Protein AF-A0A382T8Z5-F1 (afdb_monomer_lite)

InterPro domains:
  IPR010496 3-keto-alpha-glucoside-1,2-lyase/3-keto-2-hydroxy-glucal hydratase domain [PF06439] (29-87)

pLDDT: mean 81.23, std 19.46, ran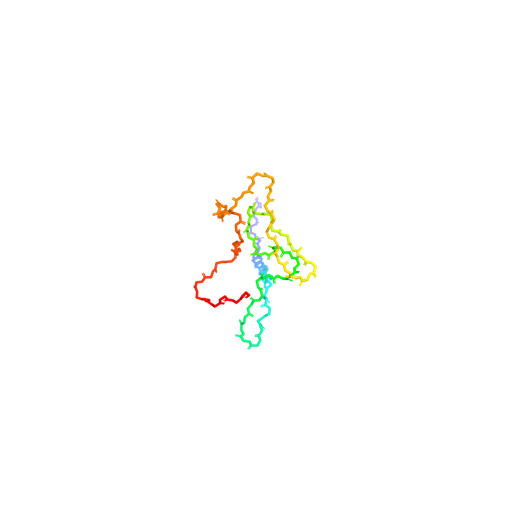ge [42.56, 97.81]

Organism: NCBI:txid408172

Foldseek 3Di:
DDDDDDDDDDPPPPPP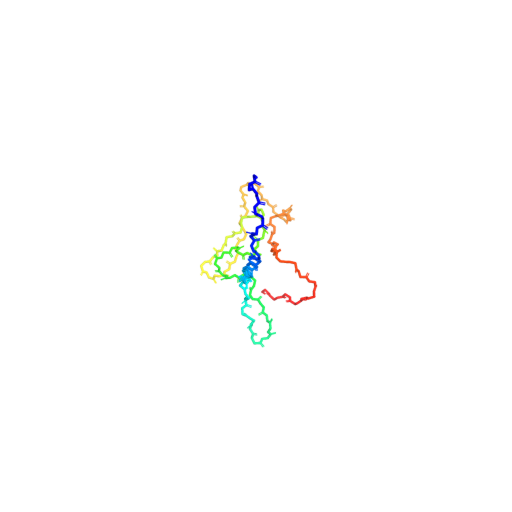PPPPVPQDADPVRDGDQQPLADLVQWDAPFDWDRDPVSDIDGDDDPPDDDDPPPRRDIDGPDDDDDDDDDD

Structure (mmCIF, N/CA/C/O backbone):
data_AF-A0A382T8Z5-F1
#
_entry.id   AF-A0A382T8Z5-F1
#
loop_
_atom_site.group_PDB
_atom_site.id
_atom_site.type_symbol
_atom_site.label_atom_id
_atom_site.label_alt_id
_atom_site.label_comp_id
_atom_site.label_asym_id
_atom_site.label_entity_id
_atom_site.label_seq_id
_atom_site.pdbx_PDB_ins_code
_atom_site.Cartn_x
_atom_site.Cartn_y
_atom_site.Cartn_z
_atom_site.occupancy
_atom_site.B_iso_or_equiv
_atom_site.auth_seq_id
_atom_site.auth_comp_id
_atom_site.auth_asym_id
_atom_site.auth_atom_id
_atom_site.pdbx_PDB_model_num
ATOM 1 N N . MET A 1 1 ? 12.625 52.047 43.950 1.00 42.56 1 MET A N 1
ATOM 2 C CA . MET A 1 1 ? 12.784 51.531 42.572 1.00 42.56 1 MET A CA 1
ATOM 3 C C . MET A 1 1 ? 11.837 50.358 42.393 1.00 42.56 1 MET A C 1
ATOM 5 O O . MET A 1 1 ? 11.883 49.421 43.175 1.00 42.56 1 MET A O 1
ATOM 9 N N . LYS A 1 2 ? 10.908 50.488 41.442 1.00 42.84 2 LYS A N 1
ATOM 10 C CA . LYS A 1 2 ? 9.850 49.523 41.108 1.00 42.84 2 LYS A CA 1
ATOM 11 C C . LYS A 1 2 ? 10.468 48.240 40.556 1.00 42.84 2 LYS A C 1
ATOM 13 O O . LYS A 1 2 ? 11.297 48.401 39.669 1.00 42.84 2 LYS A O 1
ATOM 18 N N . LYS A 1 3 ? 9.999 47.052 40.969 1.00 42.97 3 LYS A N 1
ATOM 19 C CA . LYS A 1 3 ? 9.644 45.921 40.076 1.00 42.97 3 LYS A CA 1
ATOM 20 C C . LYS A 1 3 ? 8.626 45.015 40.778 1.00 42.97 3 LYS A C 1
ATOM 22 O O . LYS A 1 3 ? 8.976 44.118 41.533 1.00 42.97 3 LYS A O 1
ATOM 27 N N . THR A 1 4 ? 7.355 45.301 40.534 1.00 48.16 4 THR A N 1
ATOM 28 C CA . THR A 1 4 ? 6.218 44.419 40.803 1.00 48.16 4 THR A CA 1
ATOM 29 C C . THR A 1 4 ? 6.317 43.228 39.848 1.00 48.16 4 THR A C 1
ATOM 31 O O . THR A 1 4 ? 6.342 43.441 38.638 1.00 48.16 4 THR A O 1
ATOM 34 N N . ILE A 1 5 ? 6.391 41.996 40.354 1.00 51.91 5 ILE A N 1
ATOM 35 C CA . ILE A 1 5 ? 6.226 40.787 39.534 1.00 51.91 5 ILE A CA 1
ATOM 36 C C . ILE A 1 5 ? 4.892 40.169 39.926 1.00 51.91 5 ILE A C 1
ATOM 38 O O . ILE A 1 5 ? 4.767 39.502 40.947 1.00 51.91 5 ILE A O 1
ATOM 42 N N . LEU A 1 6 ? 3.890 40.440 39.098 1.00 45.47 6 LEU A N 1
ATOM 43 C CA . LEU A 1 6 ? 2.654 39.684 39.041 1.00 45.47 6 LEU A CA 1
ATOM 44 C C . LEU A 1 6 ? 2.340 39.499 37.557 1.00 45.47 6 LEU A C 1
ATOM 46 O O . LEU A 1 6 ? 2.021 40.462 36.861 1.00 45.47 6 LEU A O 1
ATOM 50 N N . THR A 1 7 ? 2.456 38.278 37.045 1.00 48.53 7 THR A N 1
ATOM 51 C CA . THR A 1 7 ? 1.717 37.893 35.842 1.00 48.53 7 THR A CA 1
ATOM 52 C C . THR A 1 7 ? 1.296 36.441 35.973 1.00 48.53 7 THR A C 1
ATOM 54 O O . THR A 1 7 ? 2.073 35.569 36.354 1.00 48.53 7 THR A O 1
ATOM 57 N N . LEU A 1 8 ? -0.001 36.274 35.768 1.00 47.34 8 LEU A N 1
ATOM 58 C CA . LEU A 1 8 ? -0.843 35.151 36.120 1.00 47.34 8 LEU A CA 1
ATOM 59 C C . LEU A 1 8 ? -0.698 33.958 35.174 1.00 47.34 8 LEU A C 1
ATOM 61 O O . LEU A 1 8 ? -0.304 34.092 34.018 1.00 47.34 8 LEU A O 1
ATOM 65 N N . LEU A 1 9 ? -1.115 32.813 35.720 1.00 49.41 9 LEU A N 1
ATOM 66 C CA . LEU A 1 9 ? -1.662 31.633 35.055 1.00 49.41 9 LEU A CA 1
ATOM 67 C C . LEU A 1 9 ? -2.162 31.873 33.621 1.00 49.41 9 LEU A C 1
ATOM 69 O O . LEU A 1 9 ? -3.021 32.715 33.374 1.00 49.41 9 LEU A O 1
ATOM 73 N N . GLY A 1 10 ? -1.732 30.991 32.725 1.00 44.25 10 GLY A N 1
ATOM 74 C CA . GLY A 1 10 ? -2.309 30.830 31.397 1.00 44.25 10 GLY A CA 1
ATOM 75 C C . GLY A 1 10 ? -1.926 29.488 30.789 1.00 44.25 10 GLY A C 1
ATOM 76 O O . GLY A 1 10 ? -1.413 29.440 29.678 1.00 44.25 10 GLY A O 1
ATOM 77 N N . ALA A 1 11 ? -2.120 28.391 31.527 1.00 54.59 11 ALA A N 1
ATOM 78 C CA . ALA A 1 11 ? -2.026 27.045 30.971 1.00 54.59 11 ALA A CA 1
ATOM 79 C C . ALA A 1 11 ? -3.231 26.792 30.050 1.00 54.59 11 ALA A C 1
ATOM 81 O O . ALA A 1 11 ? -4.208 26.160 30.439 1.00 54.59 11 ALA A O 1
ATOM 82 N N . ALA A 1 12 ? -3.176 27.307 28.825 1.00 51.81 12 ALA A N 1
ATOM 83 C CA . ALA A 1 12 ? -4.059 26.869 27.756 1.00 51.81 12 ALA A CA 1
ATOM 84 C C . ALA A 1 12 ? -3.415 25.648 27.084 1.00 51.81 12 ALA A C 1
ATOM 86 O O . ALA A 1 12 ? -2.768 25.761 26.044 1.00 51.81 12 ALA A O 1
ATOM 87 N N . LEU A 1 13 ? -3.577 24.467 27.695 1.00 52.34 13 LEU A N 1
ATOM 88 C CA . LEU A 1 13 ? -3.488 23.216 26.943 1.00 52.34 13 LEU A CA 1
ATOM 89 C C . LEU A 1 13 ? -4.650 23.227 25.943 1.00 52.34 13 LEU A C 1
ATOM 91 O O . LEU A 1 13 ? -5.761 22.795 26.246 1.00 52.34 13 LEU A O 1
ATOM 95 N N . LEU A 1 14 ? -4.400 23.743 24.742 1.00 52.28 14 LEU A N 1
ATOM 96 C CA . LEU A 1 14 ? -5.216 23.410 23.587 1.00 52.28 14 LEU A CA 1
ATOM 97 C C . LEU A 1 14 ? -4.968 21.928 23.311 1.00 52.28 14 LEU A C 1
ATOM 99 O O . LEU A 1 14 ? -4.008 21.555 22.639 1.00 52.28 14 LEU A O 1
ATOM 103 N N . ALA A 1 15 ? -5.816 21.076 23.884 1.00 53.69 15 ALA A N 1
ATOM 104 C CA . ALA A 1 15 ? -5.983 19.716 23.416 1.00 53.69 15 ALA A CA 1
ATOM 105 C C . ALA A 1 15 ? -6.464 19.812 21.965 1.00 53.69 15 ALA A C 1
ATOM 107 O O . ALA A 1 15 ? -7.656 19.932 21.696 1.00 53.69 15 ALA A O 1
ATOM 108 N N . LEU A 1 16 ? -5.521 19.826 21.024 1.00 50.31 16 LEU A N 1
ATOM 109 C CA . LEU A 1 16 ? -5.810 19.495 19.642 1.00 50.31 16 LEU A CA 1
ATOM 110 C C . LEU A 1 16 ? -6.411 18.089 19.694 1.00 50.31 16 LEU A C 1
ATOM 112 O O . LEU A 1 16 ? -5.706 17.165 20.117 1.00 50.31 16 LEU A O 1
ATOM 116 N N . PRO A 1 17 ? -7.684 17.877 19.310 1.00 48.28 17 PRO A N 1
ATOM 117 C CA . PRO A 1 17 ? -8.096 16.531 18.995 1.00 48.28 17 PRO A CA 1
ATOM 118 C C . PRO A 1 17 ? -7.187 16.136 17.838 1.00 48.28 17 PRO A C 1
ATOM 120 O O . PRO A 1 17 ? -7.272 16.699 16.745 1.00 48.28 17 PRO A O 1
ATOM 123 N N . VAL A 1 18 ? -6.254 15.220 18.097 1.00 53.34 18 VAL A N 1
ATOM 124 C CA . VAL A 1 18 ? -5.601 14.473 17.032 1.00 53.34 18 VAL A CA 1
ATOM 125 C C . VAL A 1 18 ? -6.757 13.771 16.348 1.00 53.34 18 VAL A C 1
ATOM 127 O O . VAL A 1 18 ? -7.238 12.739 16.813 1.00 53.34 18 VAL A O 1
ATOM 130 N N . LEU A 1 19 ? -7.283 14.401 15.299 1.00 47.34 19 LEU A N 1
ATOM 131 C CA . LEU A 1 19 ? -8.346 13.877 14.467 1.00 47.34 19 LEU A CA 1
ATOM 132 C C . LEU A 1 19 ? -7.705 12.778 13.617 1.00 47.34 19 LEU A C 1
ATOM 134 O O . LEU A 1 19 ? -7.571 12.886 12.401 1.00 47.34 19 LEU A O 1
ATOM 138 N N . GLY A 1 20 ? -7.232 11.724 14.284 1.00 49.59 20 GLY A N 1
ATOM 139 C CA . GLY A 1 20 ? -6.966 10.462 13.642 1.00 49.59 20 GLY A CA 1
ATOM 140 C C . GLY A 1 20 ? -8.281 10.096 12.990 1.00 49.59 20 GLY A C 1
ATOM 141 O O . GLY A 1 20 ? -9.278 9.899 13.685 1.00 49.59 20 GLY A O 1
ATOM 142 N N . LYS A 1 21 ? -8.310 10.113 11.656 1.00 54.75 21 LYS A N 1
ATOM 143 C CA . LYS A 1 21 ? -9.449 9.638 10.881 1.00 54.75 21 LYS A CA 1
ATOM 144 C C . LYS A 1 21 ? -9.702 8.207 11.343 1.00 54.75 21 LYS A C 1
ATOM 146 O O . LYS A 1 21 ? -9.024 7.277 10.915 1.00 54.75 21 LYS A O 1
ATOM 151 N N . HIS A 1 22 ? -10.627 8.032 12.282 1.00 53.47 22 HIS A N 1
ATOM 152 C CA . HIS A 1 22 ? -11.096 6.720 12.673 1.00 53.47 22 HIS A CA 1
ATOM 153 C C . HIS A 1 22 ? -11.877 6.216 11.473 1.00 53.47 22 HIS A C 1
ATOM 155 O O . HIS A 1 22 ? -13.038 6.564 11.273 1.00 53.47 22 HIS A O 1
ATOM 161 N N . HIS A 1 23 ? -11.188 5.462 10.621 1.00 64.25 23 HIS A N 1
ATOM 162 C CA . HIS A 1 23 ? -11.812 4.703 9.559 1.00 64.25 23 HIS A CA 1
ATOM 163 C C . HIS A 1 23 ? -12.972 3.927 10.187 1.00 64.25 23 HIS A C 1
ATOM 165 O O . HIS A 1 23 ? -12.774 3.138 11.118 1.00 64.25 23 HIS A O 1
ATOM 171 N N . LYS A 1 24 ? -14.191 4.253 9.752 1.00 74.19 24 LYS A N 1
ATOM 172 C CA . LYS A 1 24 ? -15.414 3.648 10.266 1.00 74.19 24 LYS A CA 1
ATOM 173 C C . LYS A 1 24 ? -15.299 2.142 10.064 1.00 74.19 24 LYS A C 1
ATOM 175 O O . LYS A 1 24 ? -15.034 1.698 8.949 1.00 74.19 24 LYS A O 1
ATOM 180 N N . LYS A 1 25 ? -15.460 1.387 11.148 1.00 86.44 25 LYS A N 1
ATOM 181 C CA . LYS A 1 25 ? -15.507 -0.070 11.071 1.00 86.44 25 LYS A CA 1
ATOM 182 C C . LYS A 1 25 ? -16.772 -0.497 10.338 1.00 86.44 25 LYS A C 1
ATOM 184 O O . LYS A 1 25 ? -17.817 0.139 10.509 1.00 86.44 25 LYS A O 1
ATOM 189 N N . ASP A 1 26 ? -16.677 -1.546 9.535 1.00 89.81 26 ASP A N 1
ATOM 190 C CA . ASP A 1 26 ? -17.870 -2.193 8.997 1.00 89.81 26 ASP A CA 1
ATOM 191 C C . ASP A 1 26 ? -18.606 -3.004 10.082 1.00 89.81 26 ASP A C 1
ATOM 193 O O . ASP A 1 26 ? -18.229 -3.004 11.259 1.00 89.81 26 ASP A O 1
ATOM 197 N N . LYS A 1 27 ? -19.692 -3.673 9.685 1.00 89.62 27 LYS A N 1
ATOM 198 C CA . LYS A 1 27 ? -20.528 -4.494 10.575 1.00 89.62 27 LYS A CA 1
ATOM 199 C C . LYS A 1 27 ? -19.772 -5.651 11.240 1.00 89.62 27 LYS A C 1
ATOM 201 O O . LYS A 1 27 ? -20.170 -6.074 12.320 1.00 89.62 27 LYS A O 1
ATOM 206 N N . ASP A 1 28 ? -18.689 -6.115 10.623 1.00 92.94 28 ASP A N 1
ATOM 207 C CA . ASP A 1 28 ? -17.879 -7.237 11.095 1.00 92.94 28 ASP A CA 1
ATOM 208 C C . ASP A 1 28 ? -16.612 -6.739 11.825 1.00 92.94 28 ASP A C 1
ATOM 210 O O . ASP A 1 28 ? -15.794 -7.524 12.302 1.00 92.94 28 ASP A O 1
ATOM 214 N N . GLY A 1 29 ? -16.458 -5.417 11.970 1.00 92.94 29 GLY A N 1
ATOM 215 C CA . GLY A 1 29 ? -15.365 -4.786 12.698 1.00 92.94 29 GLY A CA 1
ATOM 216 C C . GLY A 1 29 ? -14.114 -4.504 11.862 1.00 92.94 29 GLY A C 1
ATOM 217 O O . GLY A 1 29 ? -13.133 -4.007 12.429 1.00 92.94 29 GLY A O 1
ATOM 218 N N . PHE A 1 30 ? -14.132 -4.765 10.549 1.00 95.00 30 PHE A N 1
ATOM 219 C CA . PHE A 1 30 ? -12.997 -4.491 9.671 1.00 95.00 30 PHE A CA 1
ATOM 220 C C . PHE A 1 30 ? -12.812 -2.999 9.445 1.00 95.00 30 PHE A C 1
ATOM 222 O O . PHE A 1 30 ? -13.758 -2.213 9.392 1.00 95.00 30 PHE A O 1
ATOM 229 N N . VAL A 1 31 ? -11.549 -2.616 9.293 1.00 92.81 31 VAL A N 1
ATOM 230 C CA . VAL A 1 31 ? -11.136 -1.255 8.981 1.00 92.81 31 VAL A CA 1
ATOM 231 C C . VAL A 1 31 ? -10.546 -1.242 7.579 1.00 92.81 31 VAL A C 1
ATOM 233 O O . VAL A 1 31 ? -9.572 -1.941 7.313 1.00 92.81 31 VAL A O 1
ATOM 236 N N . THR A 1 32 ? -11.100 -0.412 6.697 1.00 93.50 32 THR A N 1
ATOM 237 C CA . THR A 1 32 ? -10.564 -0.212 5.348 1.00 93.50 32 THR A CA 1
ATOM 238 C C . THR A 1 32 ? -9.164 0.408 5.407 1.00 93.50 32 THR A C 1
ATOM 240 O O . THR A 1 32 ? -9.021 1.549 5.849 1.00 93.50 32 THR A O 1
ATOM 243 N N . LEU A 1 33 ? -8.145 -0.331 4.946 1.00 94.56 33 LEU A N 1
ATOM 244 C CA . LEU A 1 33 ? -6.756 0.148 4.853 1.00 94.56 33 LEU A CA 1
ATOM 245 C C . LEU A 1 33 ? -6.456 0.839 3.519 1.00 94.56 33 LEU A C 1
ATOM 247 O O . LEU A 1 33 ? -5.820 1.888 3.497 1.00 94.56 33 LEU A O 1
ATOM 251 N N . TYR A 1 34 ? -6.912 0.272 2.401 1.00 95.50 34 TYR A N 1
ATOM 252 C CA . TYR A 1 34 ? -6.798 0.909 1.092 1.00 95.50 34 TYR A CA 1
ATOM 253 C C . TYR A 1 34 ? -8.105 1.614 0.738 1.00 95.50 34 TYR A C 1
ATOM 255 O O . TYR A 1 34 ? -9.173 1.011 0.738 1.00 95.50 34 TYR A O 1
ATOM 263 N N . ASN A 1 35 ? -8.024 2.908 0.440 1.00 93.75 35 ASN A N 1
ATOM 264 C CA . ASN A 1 35 ? -9.193 3.754 0.200 1.00 93.75 35 ASN A CA 1
ATOM 265 C C . ASN A 1 35 ? -9.750 3.668 -1.238 1.00 93.75 35 ASN A C 1
ATOM 267 O O . ASN A 1 35 ? -10.677 4.413 -1.563 1.00 93.75 35 ASN A O 1
ATOM 271 N N . GLY A 1 36 ? -9.177 2.812 -2.094 1.00 94.94 36 GLY A N 1
ATOM 272 C CA . GLY A 1 36 ? -9.571 2.652 -3.498 1.00 94.94 36 GLY A CA 1
ATOM 273 C C . GLY A 1 36 ? -9.110 3.778 -4.429 1.00 94.94 36 GLY A C 1
ATOM 274 O O . GLY A 1 36 ? -9.541 3.824 -5.576 1.00 94.94 36 GLY A O 1
ATOM 275 N N . LYS A 1 37 ? -8.299 4.729 -3.946 1.00 94.75 37 LYS A N 1
ATOM 276 C CA . LYS A 1 37 ? -7.969 5.974 -4.663 1.00 94.75 37 LYS A CA 1
ATOM 277 C C . LYS A 1 37 ? -6.480 6.281 -4.680 1.00 94.75 37 LYS A C 1
ATOM 279 O O . LYS A 1 37 ? -5.950 6.654 -5.720 1.00 94.75 37 LYS A O 1
ATOM 284 N N . ASP A 1 38 ? -5.808 6.131 -3.545 1.00 96.12 38 ASP A N 1
ATOM 285 C CA . ASP A 1 38 ? -4.403 6.486 -3.368 1.00 96.12 38 ASP A CA 1
ATOM 286 C C . ASP A 1 38 ? -3.736 5.666 -2.251 1.00 96.12 38 ASP A C 1
ATOM 288 O O . ASP A 1 38 ? -4.356 4.822 -1.604 1.00 96.12 38 ASP A O 1
ATOM 292 N N . LEU A 1 39 ? -2.441 5.904 -2.050 1.00 97.19 39 LEU A N 1
ATOM 293 C CA . LEU A 1 39 ? -1.616 5.193 -1.073 1.00 97.19 39 LEU A CA 1
ATOM 294 C C . LEU A 1 39 ? -1.581 5.876 0.303 1.00 97.19 39 LEU A C 1
ATOM 296 O O . LEU A 1 39 ? -0.661 5.628 1.076 1.00 97.19 39 LEU A O 1
ATOM 300 N N . THR A 1 40 ? -2.555 6.728 0.642 1.00 96.50 40 THR A N 1
ATOM 301 C CA . THR A 1 40 ? -2.634 7.312 1.991 1.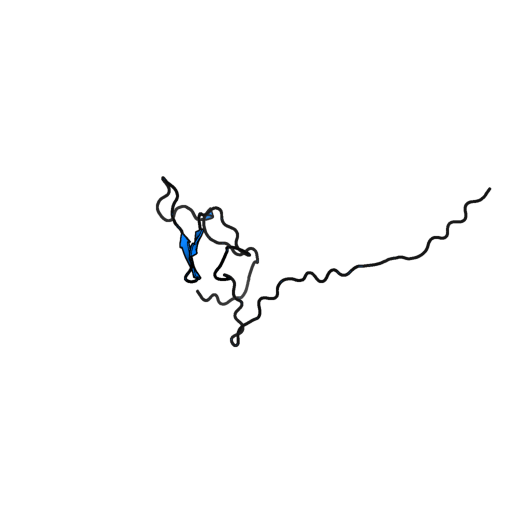00 96.50 40 THR A CA 1
ATOM 302 C C . THR A 1 40 ? -2.642 6.199 3.042 1.00 96.50 40 THR A C 1
ATOM 304 O O . THR A 1 40 ? -3.495 5.312 2.990 1.00 96.50 40 THR A O 1
ATOM 307 N N . GLY A 1 41 ? -1.720 6.253 4.008 1.00 96.00 41 GLY A N 1
ATOM 308 C CA . GLY A 1 41 ? -1.562 5.217 5.032 1.00 96.00 41 GLY A CA 1
ATOM 309 C C . GLY A 1 41 ? -0.594 4.090 4.654 1.00 96.00 41 GLY A C 1
ATOM 310 O O . GLY A 1 41 ? -0.463 3.134 5.425 1.00 96.00 41 GLY A O 1
ATOM 311 N N . TRP A 1 42 ? 0.093 4.190 3.512 1.00 97.19 42 TRP A N 1
ATOM 312 C CA . TRP A 1 42 ? 1.049 3.202 3.017 1.00 97.19 42 TRP A CA 1
ATOM 313 C C . TRP A 1 42 ? 2.415 3.827 2.709 1.00 97.19 42 TRP A C 1
ATOM 315 O O . TRP A 1 42 ? 2.521 4.852 2.045 1.00 97.19 42 TRP A O 1
ATOM 325 N N . ASN A 1 43 ? 3.477 3.137 3.119 1.00 96.62 43 ASN A N 1
ATOM 326 C CA . ASN A 1 43 ? 4.863 3.416 2.760 1.00 96.62 43 ASN A CA 1
ATOM 327 C C . ASN A 1 43 ? 5.336 2.427 1.691 1.00 96.62 43 ASN A C 1
ATOM 329 O O . ASN A 1 43 ? 5.114 1.220 1.822 1.00 96.62 43 ASN A O 1
ATOM 333 N N . THR A 1 44 ? 6.023 2.921 0.659 1.00 95.62 44 THR A N 1
ATOM 334 C CA . THR A 1 44 ? 6.637 2.084 -0.380 1.00 95.62 44 THR A CA 1
ATOM 335 C C . THR A 1 44 ? 7.693 2.850 -1.181 1.00 95.62 44 THR A C 1
ATOM 337 O O . THR A 1 44 ? 7.568 4.058 -1.374 1.00 95.62 44 THR A O 1
ATOM 340 N N . THR A 1 45 ? 8.718 2.153 -1.684 1.00 93.25 45 THR A N 1
ATOM 341 C CA . THR A 1 45 ? 9.621 2.660 -2.745 1.00 93.25 45 THR A CA 1
ATOM 342 C C . THR A 1 45 ? 9.202 2.180 -4.143 1.00 93.25 45 THR A C 1
ATOM 344 O O . THR A 1 45 ? 9.838 2.501 -5.160 1.00 93.25 45 THR A O 1
ATOM 347 N N . GLY A 1 46 ? 8.142 1.368 -4.190 1.00 92.50 46 GLY A N 1
ATOM 348 C CA . GLY A 1 46 ? 7.596 0.752 -5.380 1.00 92.50 46 GLY A CA 1
ATOM 349 C C . GLY A 1 46 ? 6.726 1.697 -6.187 1.00 92.50 46 GLY A C 1
ATOM 350 O O . GLY A 1 46 ? 6.282 2.748 -5.733 1.00 92.50 46 GLY A O 1
ATOM 351 N N . ASN A 1 47 ? 6.466 1.297 -7.420 1.00 93.94 47 ASN A N 1
ATOM 352 C CA . ASN A 1 47 ? 5.616 2.024 -8.344 1.00 93.94 47 ASN A CA 1
ATOM 353 C C . ASN A 1 47 ? 4.251 1.347 -8.463 1.00 93.94 47 ASN A C 1
ATOM 355 O O . ASN A 1 47 ? 3.892 0.768 -9.489 1.00 93.94 47 ASN A O 1
ATOM 359 N N . TRP A 1 48 ? 3.524 1.431 -7.3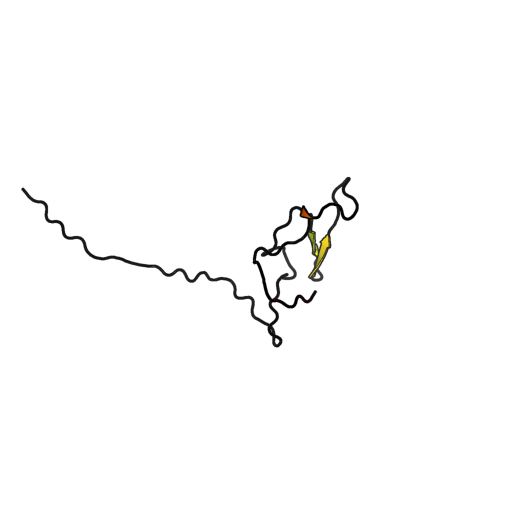51 1.00 95.69 48 TRP A N 1
ATOM 360 C CA . TRP A 1 48 ? 2.128 1.042 -7.228 1.00 95.69 48 TRP A CA 1
ATOM 361 C C . TRP A 1 48 ? 1.220 2.122 -7.808 1.00 95.69 48 TRP A C 1
ATOM 363 O O . TRP A 1 48 ? 1.387 3.308 -7.526 1.00 95.69 48 TRP A O 1
ATOM 373 N N . LEU A 1 49 ? 0.256 1.700 -8.617 1.00 96.44 49 LEU A N 1
ATOM 374 C CA . LEU A 1 49 ? -0.637 2.569 -9.366 1.00 96.44 49 LEU A CA 1
ATOM 375 C C . LEU A 1 49 ? -2.091 2.239 -8.991 1.00 96.44 49 LEU A C 1
ATOM 377 O O . LEU A 1 49 ? -2.576 1.167 -9.371 1.00 96.44 49 LEU A O 1
ATOM 381 N N . PRO A 1 50 ? -2.795 3.130 -8.268 1.00 97.06 50 PRO A N 1
ATOM 382 C CA . PRO A 1 50 ? -4.241 3.040 -8.084 1.00 97.06 50 PRO A CA 1
ATOM 383 C C . PRO A 1 50 ? -4.974 3.046 -9.429 1.00 97.06 50 PRO A C 1
ATOM 385 O O . PRO A 1 50 ? -4.680 3.873 -10.296 1.00 97.06 50 PRO A O 1
ATOM 388 N N . GLN A 1 51 ? -5.924 2.134 -9.606 1.00 97.81 51 GLN A N 1
ATOM 389 C CA . GLN A 1 51 ? -6.724 2.006 -10.822 1.00 97.81 51 GLN A CA 1
ATOM 390 C C . GLN A 1 51 ? -8.143 2.554 -10.619 1.00 97.81 51 GLN A C 1
ATOM 392 O O . GLN A 1 51 ? -8.628 2.703 -9.500 1.00 97.81 51 GLN A O 1
ATOM 397 N N . LYS A 1 52 ? -8.839 2.853 -11.724 1.00 95.38 52 LYS A N 1
ATOM 398 C CA . LYS A 1 52 ? -10.204 3.416 -11.685 1.00 95.38 52 LYS A CA 1
ATOM 399 C C . LYS A 1 52 ? -11.253 2.454 -11.120 1.00 95.38 52 LYS A C 1
ATOM 401 O O . LYS A 1 52 ? -12.279 2.914 -10.634 1.00 95.38 52 LYS A O 1
ATOM 406 N N . ASP A 1 53 ? -11.009 1.151 -11.207 1.00 96.00 53 ASP A N 1
ATOM 407 C CA . ASP A 1 53 ? -11.874 0.096 -10.666 1.00 96.00 53 ASP A CA 1
ATOM 408 C C . ASP A 1 53 ? -11.612 -0.191 -9.177 1.00 96.00 53 ASP A C 1
ATOM 410 O O . ASP A 1 53 ? -12.251 -1.063 -8.595 1.00 96.00 53 ASP A O 1
ATOM 414 N N . GLY A 1 54 ? -10.689 0.549 -8.552 1.00 94.25 54 GLY A N 1
ATOM 415 C CA . GLY A 1 54 ? -10.292 0.346 -7.165 1.00 94.25 54 GLY A CA 1
ATOM 416 C C . GLY A 1 54 ? -9.274 -0.777 -6.967 1.00 94.25 54 GLY A C 1
ATOM 417 O O . GLY A 1 54 ? -9.033 -1.152 -5.826 1.00 94.25 54 GLY A O 1
ATOM 418 N N . SER A 1 55 ? -8.666 -1.315 -8.029 1.00 95.62 55 SER A N 1
ATOM 419 C CA . SER A 1 55 ? -7.517 -2.220 -7.914 1.00 95.62 55 SER A CA 1
ATOM 420 C C . SER A 1 55 ? -6.189 -1.459 -7.764 1.00 95.62 55 SER A C 1
ATOM 422 O O . SER A 1 55 ? -6.087 -0.258 -8.033 1.00 95.62 55 SER A O 1
ATOM 424 N N . LEU A 1 56 ? -5.145 -2.166 -7.322 1.00 95.00 56 LEU A N 1
ATOM 425 C CA . LEU A 1 56 ? -3.776 -1.656 -7.215 1.00 95.00 56 LEU A CA 1
ATOM 426 C C . LEU A 1 56 ? -2.843 -2.484 -8.098 1.00 95.00 56 LEU A C 1
ATOM 428 O O . LEU A 1 56 ? -2.670 -3.681 -7.882 1.00 95.00 56 LEU A O 1
ATOM 432 N N . LEU A 1 57 ? -2.209 -1.827 -9.068 1.00 94.50 57 LEU A N 1
ATOM 433 C CA . LEU A 1 57 ? -1.255 -2.455 -9.978 1.00 94.50 57 LEU A CA 1
ATOM 434 C C . LEU A 1 57 ? 0.177 -2.135 -9.550 1.00 94.50 57 LEU A C 1
ATOM 436 O O . LEU A 1 57 ? 0.531 -0.965 -9.426 1.00 94.50 57 LEU A O 1
ATOM 440 N N . ILE A 1 58 ? 1.026 -3.155 -9.416 1.00 91.75 58 ILE A N 1
ATOM 441 C CA . ILE A 1 58 ? 2.480 -2.971 -9.408 1.00 91.75 58 ILE A CA 1
ATOM 442 C C . ILE A 1 58 ? 3.019 -3.165 -10.824 1.00 91.75 58 ILE A C 1
ATOM 444 O O . ILE A 1 58 ? 2.878 -4.226 -11.427 1.00 91.75 58 ILE A O 1
ATOM 448 N N . GLN A 1 59 ? 3.644 -2.127 -11.366 1.00 91.06 59 GLN A N 1
ATOM 449 C CA . GLN A 1 59 ? 4.157 -2.128 -12.733 1.00 91.06 59 GLN A CA 1
ATOM 450 C C . GLN A 1 59 ? 5.673 -1.959 -12.685 1.00 91.06 59 GLN A C 1
ATOM 452 O O . GLN A 1 59 ? 6.088 -0.855 -12.421 1.00 91.06 59 GLN A O 1
ATOM 457 N N . PRO A 1 60 ? 6.543 -2.943 -12.944 1.00 88.88 60 PRO A N 1
ATOM 458 C CA . PRO A 1 60 ? 7.997 -2.748 -12.815 1.00 88.88 60 PRO A CA 1
ATOM 459 C C . PRO A 1 60 ? 8.556 -1.588 -13.668 1.00 88.88 60 PRO A C 1
ATOM 461 O O . PRO A 1 60 ? 8.105 -1.376 -14.798 1.00 88.88 60 PRO A O 1
ATOM 464 N N . ARG A 1 61 ? 9.554 -0.842 -13.158 1.00 90.12 61 ARG A N 1
ATOM 465 C CA . ARG A 1 61 ? 10.313 0.144 -13.955 1.00 90.12 61 ARG A CA 1
ATOM 466 C C . ARG A 1 61 ? 11.230 -0.585 -14.937 1.00 90.12 61 ARG A C 1
ATOM 468 O O . ARG A 1 61 ? 11.508 -1.777 -14.806 1.00 90.12 61 ARG A O 1
ATOM 475 N N . LYS A 1 62 ? 11.746 0.141 -15.932 1.00 92.69 62 LYS A N 1
ATOM 476 C CA . LYS A 1 62 ? 12.684 -0.419 -16.914 1.00 92.69 62 LYS A CA 1
ATOM 477 C C . LYS A 1 62 ? 13.876 -1.078 -16.205 1.00 92.69 62 LYS A C 1
ATOM 479 O O . LYS A 1 62 ? 14.578 -0.428 -15.441 1.00 92.69 62 LYS A O 1
ATOM 484 N N . GLY A 1 63 ? 14.110 -2.355 -16.505 1.00 91.50 63 GLY A N 1
ATOM 485 C CA . GLY A 1 63 ? 15.215 -3.143 -15.948 1.00 91.50 63 GLY A CA 1
ATOM 486 C C . GLY A 1 63 ? 14.881 -3.896 -14.658 1.00 91.50 63 GLY A C 1
ATOM 487 O O . GLY A 1 63 ? 15.596 -4.834 -14.319 1.00 91.50 63 GLY A O 1
ATOM 488 N N . GLU A 1 64 ? 13.779 -3.567 -13.985 1.00 90.19 64 GLU A N 1
ATOM 489 C CA . GLU A 1 64 ? 13.328 -4.284 -12.792 1.00 90.19 64 GLU A CA 1
ATOM 490 C C . GLU A 1 64 ? 12.555 -5.545 -13.191 1.00 90.19 64 GLU A C 1
ATOM 492 O O . GLU A 1 64 ? 11.702 -5.513 -14.080 1.00 90.19 64 GLU A O 1
ATOM 497 N N . ARG A 1 65 ? 12.861 -6.677 -12.546 1.00 82.31 65 ARG A N 1
ATOM 498 C CA . ARG A 1 65 ? 12.229 -7.974 -12.820 1.00 82.31 65 ARG A CA 1
ATOM 499 C C . ARG A 1 65 ? 12.094 -8.801 -11.544 1.00 82.31 65 ARG A C 1
ATOM 501 O O . 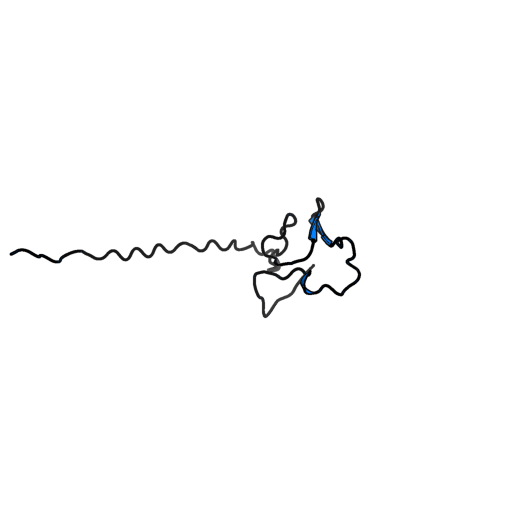ARG A 1 65 ? 12.931 -8.705 -10.651 1.00 82.31 65 ARG A O 1
ATOM 508 N N . GLY A 1 66 ? 11.081 -9.666 -11.521 1.00 77.44 66 GLY A N 1
ATOM 509 C CA . GLY A 1 66 ? 10.896 -10.688 -10.490 1.00 77.44 66 GLY A CA 1
ATOM 510 C C . GLY A 1 66 ? 10.637 -10.156 -9.074 1.00 77.44 66 GLY A C 1
ATOM 511 O O . GLY A 1 66 ? 10.453 -8.963 -8.844 1.00 77.44 66 GLY A O 1
ATOM 512 N N . TRP A 1 67 ? 10.637 -11.087 -8.119 1.00 72.00 67 TRP A N 1
ATOM 513 C CA . TRP A 1 67 ? 10.330 -10.873 -6.699 1.00 72.00 67 TRP A CA 1
ATOM 514 C C . TRP A 1 67 ? 11.579 -10.550 -5.868 1.00 72.00 67 TRP A C 1
ATOM 516 O O . TRP A 1 67 ? 11.857 -11.192 -4.862 1.00 72.00 67 TRP A O 1
ATOM 526 N N . GLN A 1 68 ? 12.392 -9.598 -6.324 1.00 80.06 68 GLN A N 1
ATOM 527 C CA . GLN A 1 68 ? 13.664 -9.253 -5.665 1.00 80.06 68 GLN A CA 1
ATOM 528 C C . GLN A 1 68 ? 13.622 -7.899 -4.943 1.00 80.06 68 GLN A C 1
ATOM 530 O O . GLN A 1 68 ? 14.613 -7.469 -4.363 1.00 80.06 68 GLN A O 1
ATOM 535 N N . ARG A 1 69 ? 12.473 -7.219 -4.980 1.00 85.50 69 ARG A N 1
ATOM 536 C CA . ARG A 1 69 ? 12.305 -5.827 -4.551 1.00 85.50 69 ARG A CA 1
ATOM 537 C C . ARG A 1 69 ? 11.357 -5.730 -3.365 1.00 85.50 69 ARG A C 1
ATOM 539 O O . ARG A 1 69 ? 10.274 -5.163 -3.466 1.00 85.50 69 ARG A O 1
ATOM 546 N N . TYR A 1 70 ? 11.739 -6.349 -2.254 1.00 86.19 70 TYR A N 1
ATOM 547 C CA . TYR A 1 70 ? 10.919 -6.367 -1.038 1.00 86.19 70 TYR A CA 1
ATOM 548 C C . TYR A 1 70 ? 10.693 -4.964 -0.459 1.00 86.19 70 TYR A C 1
ATOM 550 O O . TYR A 1 70 ? 9.644 -4.693 0.117 1.00 86.19 70 TYR A O 1
ATOM 558 N N . ASP A 1 71 ? 11.644 -4.053 -0.666 1.00 86.94 71 ASP A N 1
ATOM 559 C CA . ASP A 1 71 ? 11.532 -2.634 -0.319 1.00 86.94 71 ASP A CA 1
ATOM 560 C C . ASP A 1 71 ? 10.420 -1.912 -1.106 1.00 86.94 71 ASP A C 1
ATOM 562 O O . ASP A 1 71 ? 9.850 -0.928 -0.632 1.00 86.94 71 ASP A O 1
ATOM 566 N N . ALA A 1 72 ? 10.066 -2.436 -2.284 1.00 90.12 72 ALA A N 1
ATOM 567 C CA . ALA A 1 72 ? 9.006 -1.914 -3.135 1.00 90.12 72 ALA A CA 1
ATOM 568 C C . ALA A 1 72 ? 7.600 -2.394 -2.737 1.00 90.12 72 ALA A C 1
ATOM 570 O O . ALA A 1 72 ? 6.625 -2.037 -3.400 1.00 90.12 72 ALA A O 1
ATOM 571 N N . TYR A 1 73 ? 7.451 -3.209 -1.690 1.00 92.00 73 TYR A N 1
ATOM 572 C CA . TYR A 1 73 ? 6.132 -3.632 -1.216 1.00 92.00 73 TYR A CA 1
ATOM 573 C C . TYR A 1 73 ? 5.414 -2.513 -0.461 1.00 92.00 73 TYR A C 1
ATOM 575 O O . TYR A 1 73 ? 6.007 -1.506 -0.072 1.00 92.00 73 TYR A O 1
ATOM 583 N N . LEU A 1 74 ? 4.102 -2.677 -0.303 1.00 95.00 74 LEU A N 1
ATOM 584 C CA . LEU A 1 74 ? 3.273 -1.777 0.484 1.00 95.00 74 LEU A CA 1
ATOM 585 C C . LEU A 1 74 ? 3.373 -2.169 1.958 1.00 95.00 74 LEU A C 1
ATOM 587 O O . LEU A 1 74 ? 3.024 -3.284 2.339 1.00 95.00 74 LEU A O 1
ATOM 591 N N . THR A 1 75 ? 3.832 -1.238 2.788 1.00 95.81 75 THR A N 1
ATOM 592 C CA . THR A 1 75 ? 3.851 -1.386 4.247 1.00 95.81 75 THR A CA 1
ATOM 593 C C . THR A 1 75 ? 2.903 -0.365 4.850 1.00 95.81 75 THR A C 1
ATOM 595 O O . THR A 1 75 ? 3.029 0.820 4.556 1.00 95.81 75 THR A O 1
ATOM 598 N N . SER A 1 76 ? 1.964 -0.775 5.701 1.00 96.50 76 SER A N 1
ATOM 599 C CA . SER A 1 76 ? 1.097 0.190 6.382 1.00 96.50 76 SER A CA 1
ATOM 600 C C . SER A 1 76 ? 1.921 1.122 7.277 1.00 96.50 76 SER A C 1
ATOM 602 O O . SER A 1 76 ? 2.831 0.685 7.981 1.00 96.50 76 SER A O 1
ATOM 604 N N . GLU A 1 77 ? 1.593 2.413 7.294 1.00 96.50 77 GLU A N 1
ATOM 605 C CA . GLU A 1 77 ? 2.207 3.379 8.219 1.00 96.50 77 GLU A CA 1
ATOM 606 C C . GLU A 1 77 ? 1.963 2.980 9.679 1.00 96.50 77 GLU A C 1
ATOM 608 O O . GLU A 1 77 ? 2.839 3.083 10.541 1.00 96.50 77 GLU A O 1
ATOM 613 N N . LYS A 1 78 ? 0.757 2.474 9.954 1.00 95.62 78 LYS A N 1
ATOM 614 C CA . LYS A 1 78 ? 0.378 1.956 11.262 1.00 95.62 78 LYS A CA 1
ATOM 615 C C . LYS A 1 78 ? 0.868 0.521 11.440 1.00 95.62 78 LYS A C 1
ATOM 617 O O . LYS A 1 78 ? 0.723 -0.312 10.549 1.00 95.62 78 LYS A O 1
ATOM 622 N N . LYS A 1 79 ? 1.384 0.216 12.632 1.00 96.19 79 LYS A N 1
ATOM 623 C CA . LYS A 1 79 ? 1.738 -1.146 13.052 1.00 96.19 79 LYS A CA 1
ATOM 624 C C . LYS A 1 79 ? 0.553 -1.825 13.737 1.00 96.19 79 LYS A C 1
ATOM 626 O O . LYS A 1 79 ? -0.160 -1.196 14.521 1.00 96.19 79 LYS A O 1
ATOM 631 N N . TYR A 1 80 ? 0.389 -3.114 13.467 1.00 95.62 80 TYR A N 1
ATOM 632 C CA . TYR A 1 80 ? -0.635 -3.975 14.055 1.0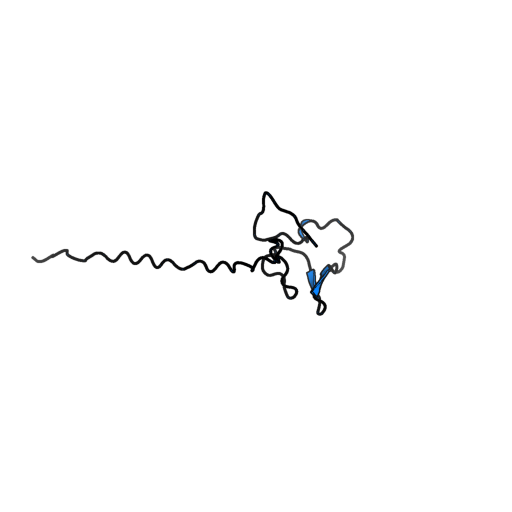0 95.62 80 TYR A CA 1
ATOM 633 C C . TYR A 1 80 ? 0.044 -5.186 14.693 1.00 95.62 80 TYR A C 1
ATOM 635 O O . TYR A 1 80 ? 1.095 -5.619 14.224 1.00 95.62 80 TYR A O 1
ATOM 643 N N . LYS A 1 81 ? -0.539 -5.704 15.776 1.00 96.12 81 LYS A N 1
ATOM 644 C CA . LYS A 1 81 ? -0.038 -6.894 16.472 1.00 96.12 81 LYS A CA 1
ATOM 645 C C . LYS A 1 81 ? -0.987 -8.068 16.255 1.00 96.12 81 LYS A C 1
ATOM 647 O O . LYS A 1 81 ? -0.623 -9.021 15.584 1.00 96.12 81 LYS A O 1
ATOM 652 N N . ASP A 1 82 ? -2.218 -7.923 16.739 1.00 97.50 82 ASP A N 1
ATOM 653 C CA . ASP A 1 82 ? -3.256 -8.949 16.667 1.00 97.50 82 ASP A CA 1
ATOM 654 C C . ASP A 1 82 ? -4.329 -8.489 15.675 1.00 97.50 82 ASP A C 1
ATOM 656 O O . ASP A 1 82 ? -5.071 -7.538 15.940 1.00 97.50 82 ASP A O 1
ATOM 660 N N . PHE A 1 83 ? -4.359 -9.097 14.489 1.00 95.81 83 PHE A N 1
ATOM 661 C CA . PHE A 1 83 ? -5.273 -8.700 13.421 1.00 95.81 83 PHE A CA 1
ATOM 662 C C . PHE A 1 83 ? -5.674 -9.877 12.533 1.00 95.81 83 PHE A C 1
ATOM 664 O O . PHE A 1 83 ? -4.963 -10.872 12.420 1.00 95.81 83 PHE A O 1
ATOM 671 N N . ILE A 1 84 ? -6.809 -9.702 11.859 1.00 96.12 84 ILE A N 1
ATOM 672 C CA . ILE A 1 84 ? -7.201 -10.478 10.685 1.00 96.12 84 ILE A CA 1
ATOM 673 C C . ILE A 1 84 ? -7.095 -9.526 9.497 1.00 96.12 84 ILE A C 1
ATOM 675 O O . ILE A 1 84 ? -7.658 -8.430 9.530 1.00 96.12 84 ILE A O 1
ATOM 679 N N . LEU A 1 85 ? -6.348 -9.927 8.472 1.00 94.75 85 LEU A N 1
ATOM 680 C CA . LEU A 1 85 ? -6.250 -9.194 7.215 1.00 94.75 85 LEU A CA 1
ATOM 681 C C . LEU A 1 85 ? -7.132 -9.878 6.172 1.00 94.75 85 LEU A C 1
ATOM 683 O O . LEU A 1 85 ? -7.042 -11.089 5.988 1.00 94.75 85 LEU A O 1
ATOM 687 N N . HIS A 1 86 ? -7.955 -9.086 5.493 1.00 93.44 86 HIS A N 1
ATOM 688 C CA . HIS A 1 86 ? -8.777 -9.510 4.368 1.00 93.44 86 HIS A CA 1
ATOM 689 C C . HIS A 1 86 ? -8.432 -8.614 3.173 1.00 93.44 86 HIS A C 1
ATOM 691 O O . HIS A 1 86 ? -8.373 -7.392 3.336 1.00 93.44 86 HIS A O 1
ATOM 697 N N . VAL A 1 87 ? -8.141 -9.227 2.022 1.00 90.00 87 VAL A N 1
ATOM 698 C CA . VAL A 1 87 ? -7.746 -8.573 0.763 1.00 90.00 87 VAL A CA 1
ATOM 699 C C . VAL A 1 87 ? -8.569 -9.157 -0.369 1.00 90.00 87 VAL A C 1
ATOM 701 O O . VAL A 1 87 ? -8.730 -10.398 -0.361 1.00 90.00 87 VAL A O 1
#

Sequence (87 aa):
MKKTILTLLGAALLALPVLGKHHKKDKDGFVTLYNGKDLTGWNTTGNWLPQKDGSLLIQPRKGERGWQRYDAYLTSEKKYKDFILHV

Secondary structure (DSSP, 8-state):
----------------------PPP-TT-----S-SS--TTEE-SS-EEE-TTS-EEE-PPTT--SS--GGGS-EESS--SS-----

Radius of gyration: 23.29 Å; chains: 1; bounding box: 36×62×60 Å